Protein AF-A0A8T3RSI2-F1 (afdb_monomer_lite)

Radius of gyration: 17.88 Å; chains: 1; bounding box: 50×38×32 Å

Secondary structure (DSSP, 8-state):
-------PPPP---------SSPPP--TT--------SSSS-HHHHHHHS-HHHHHHHTT--SHHHHHHHHHHHHHHHHHHHTT--

Foldseek 3Di:
DDDDDDPDDDDDDPPPQDDDPAQDADDPPDDDDDDDDLPPDDLVVLCVQDDPVLVVVLVPDPDPSVSSSSSVVVSVVSVNVVRHPD

Structure (mmCIF, N/CA/C/O backbone):
data_AF-A0A8T3RSI2-F1
#
_entry.id   AF-A0A8T3RSI2-F1
#
loop_
_atom_site.group_PDB
_atom_site.id
_atom_site.type_symbol
_atom_site.label_atom_id
_atom_site.label_alt_id
_atom_site.label_comp_id
_atom_site.label_asym_id
_atom_site.label_entity_id
_atom_site.label_seq_id
_atom_site.pdbx_PDB_ins_code
_atom_site.Cartn_x
_atom_site.Cartn_y
_atom_site.Cartn_z
_atom_site.occupancy
_atom_site.B_iso_or_equiv
_atom_site.auth_seq_id
_atom_site.auth_comp_id
_atom_site.auth_asym_id
_atom_site.auth_atom_id
_atom_site.pdbx_PDB_model_num
ATOM 1 N N . MET A 1 1 ? -37.823 -24.355 15.398 1.00 41.16 1 MET A N 1
ATOM 2 C CA . MET A 1 1 ? -37.025 -24.336 14.154 1.00 41.16 1 MET A CA 1
ATOM 3 C C . MET A 1 1 ? -36.957 -22.888 13.690 1.00 41.16 1 MET A C 1
ATOM 5 O O . MET A 1 1 ? -37.993 -22.328 13.371 1.00 41.16 1 MET A O 1
ATOM 9 N N . MET A 1 2 ? -35.793 -22.245 13.824 1.00 42.00 2 MET A N 1
ATOM 10 C CA . MET A 1 2 ? -35.602 -20.808 13.579 1.00 42.00 2 MET A CA 1
ATOM 11 C C . MET A 1 2 ? -35.394 -20.540 12.086 1.00 42.00 2 MET A C 1
ATOM 13 O O . MET A 1 2 ? -34.394 -20.959 11.512 1.00 42.00 2 MET A O 1
ATOM 17 N N . THR A 1 3 ? -36.326 -19.821 11.471 1.00 54.69 3 THR A N 1
ATOM 18 C CA . THR A 1 3 ? -36.145 -19.155 10.178 1.00 54.69 3 THR A CA 1
ATOM 19 C C . THR A 1 3 ? -35.346 -17.871 10.405 1.00 54.69 3 THR A C 1
ATOM 21 O O . THR A 1 3 ? -35.890 -16.885 10.900 1.00 54.69 3 THR A O 1
ATOM 24 N N . GLY A 1 4 ? -34.048 -17.882 10.099 1.00 54.62 4 GLY A N 1
ATOM 25 C CA . GLY A 1 4 ? -33.257 -16.650 10.020 1.00 54.62 4 GLY A CA 1
ATOM 26 C C . GLY A 1 4 ? -33.633 -15.860 8.759 1.00 54.62 4 GLY A C 1
ATOM 27 O O . GLY A 1 4 ? -33.878 -16.486 7.723 1.00 54.62 4 GLY A O 1
ATOM 28 N N . PRO A 1 5 ? -33.713 -14.518 8.803 1.00 61.28 5 PRO A N 1
ATOM 29 C CA . PRO A 1 5 ? -34.038 -13.735 7.621 1.00 61.28 5 PRO A CA 1
ATOM 30 C C . PRO A 1 5 ? -32.880 -13.820 6.621 1.00 61.28 5 PRO A C 1
ATOM 32 O O . PRO A 1 5 ? -31.718 -13.601 6.960 1.00 61.28 5 PRO A O 1
ATOM 35 N N . CYS A 1 6 ? -33.207 -14.155 5.377 1.00 51.06 6 CYS A N 1
ATOM 36 C CA . CYS A 1 6 ? -32.289 -14.054 4.253 1.00 51.06 6 CYS A CA 1
ATOM 37 C C . CYS A 1 6 ? -32.003 -12.563 4.018 1.00 51.06 6 CYS A C 1
ATOM 39 O O . CYS A 1 6 ? -32.919 -11.809 3.691 1.00 51.06 6 CYS A O 1
ATOM 41 N N . VAL A 1 7 ? -30.756 -12.124 4.225 1.00 63.47 7 VAL A N 1
ATOM 42 C CA . VAL A 1 7 ? -30.310 -10.786 3.815 1.00 63.47 7 VAL A CA 1
ATOM 43 C C . VAL A 1 7 ? -30.429 -10.716 2.295 1.00 63.47 7 VAL A C 1
ATOM 45 O O . VAL A 1 7 ? -29.671 -11.350 1.564 1.00 63.47 7 VAL A O 1
ATOM 48 N N . GLN A 1 8 ? -31.429 -9.981 1.816 1.00 52.62 8 GLN A N 1
ATOM 49 C CA . GLN A 1 8 ? -31.530 -9.621 0.410 1.00 52.62 8 GLN A CA 1
ATOM 50 C C . GLN A 1 8 ? -30.539 -8.487 0.145 1.00 52.62 8 GLN A C 1
ATOM 52 O O . GLN A 1 8 ? -30.603 -7.434 0.779 1.00 52.62 8 GLN A O 1
ATOM 57 N N . ALA A 1 9 ? -29.604 -8.715 -0.778 1.00 49.31 9 ALA A N 1
ATOM 58 C CA . ALA A 1 9 ? -28.748 -7.657 -1.295 1.00 49.31 9 ALA A CA 1
ATOM 59 C C . ALA A 1 9 ? -29.617 -6.669 -2.097 1.00 49.31 9 ALA A C 1
ATOM 61 O O . ALA A 1 9 ? -30.399 -7.121 -2.941 1.00 49.31 9 ALA A O 1
ATOM 62 N N . PRO A 1 10 ? -29.525 -5.348 -1.852 1.00 52.22 10 PRO A N 1
ATOM 63 C CA . PRO A 1 10 ? -30.293 -4.382 -2.622 1.00 52.22 10 PRO A CA 1
ATOM 64 C C . PRO A 1 10 ? -29.873 -4.430 -4.096 1.00 52.22 10 PRO A C 1
ATOM 66 O O . PRO A 1 10 ? -28.707 -4.666 -4.424 1.00 52.22 10 PRO A O 1
ATOM 69 N N . ALA A 1 11 ? -30.858 -4.236 -4.976 1.00 48.25 11 ALA A N 1
ATOM 70 C CA . ALA A 1 11 ? -30.672 -4.146 -6.417 1.00 48.25 11 ALA A CA 1
ATOM 71 C C . ALA A 1 11 ? -29.591 -3.108 -6.748 1.00 48.25 11 ALA A C 1
ATOM 73 O O . ALA A 1 11 ? -29.486 -2.083 -6.081 1.00 48.25 11 ALA A O 1
ATOM 74 N N . ALA A 1 12 ? -28.780 -3.412 -7.761 1.00 52.41 12 ALA A N 1
ATOM 75 C CA . ALA A 1 12 ? -27.597 -2.657 -8.148 1.00 52.41 12 ALA A CA 1
ATOM 76 C C . ALA A 1 12 ? -27.920 -1.194 -8.505 1.00 52.41 12 ALA A C 1
ATOM 78 O O . ALA A 1 12 ? -28.122 -0.850 -9.667 1.00 52.41 12 ALA A O 1
ATOM 79 N N . GLU A 1 13 ? -27.925 -0.320 -7.501 1.00 55.78 13 GLU A N 1
ATOM 80 C CA . GLU A 1 13 ? -27.687 1.103 -7.689 1.00 55.78 13 GLU A CA 1
ATOM 81 C C . GLU A 1 13 ? -26.256 1.257 -8.196 1.00 55.78 13 GLU A C 1
ATOM 83 O O . GLU A 1 13 ? -25.323 0.654 -7.659 1.00 55.78 13 GLU A O 1
ATOM 88 N N . THR A 1 14 ? -26.081 2.025 -9.267 1.00 58.56 14 THR A N 1
ATOM 89 C CA . THR A 1 14 ? -24.787 2.362 -9.858 1.00 58.56 14 THR A CA 1
ATOM 90 C C . THR A 1 14 ? -23.844 2.851 -8.760 1.00 58.56 14 THR A C 1
ATOM 92 O O . THR A 1 14 ? -23.919 4.000 -8.331 1.00 58.56 14 THR A O 1
ATOM 95 N N . ASN A 1 15 ? -22.997 1.948 -8.259 1.00 60.97 15 ASN A N 1
ATOM 96 C CA . ASN A 1 15 ? -22.206 2.155 -7.053 1.00 60.97 15 ASN A CA 1
ATOM 97 C C . ASN A 1 15 ? -21.148 3.232 -7.318 1.00 60.97 15 ASN A C 1
ATOM 99 O O . ASN A 1 15 ? -20.058 2.957 -7.834 1.00 60.97 15 ASN A O 1
ATOM 103 N N . ALA A 1 16 ? -21.503 4.479 -7.020 1.00 79.44 16 ALA A N 1
ATOM 104 C CA . ALA A 1 16 ? -20.623 5.621 -7.134 1.00 79.44 16 ALA A CA 1
ATOM 105 C C . ALA A 1 16 ? -19.578 5.534 -6.017 1.00 79.44 16 ALA A C 1
ATOM 107 O O . ALA A 1 16 ? -19.768 6.056 -4.918 1.00 79.44 16 ALA A O 1
ATOM 108 N N . TRP A 1 17 ? -18.473 4.841 -6.306 1.00 83.56 17 TRP A N 1
ATOM 109 C CA . TRP A 1 17 ? -17.268 4.847 -5.483 1.00 83.56 17 TRP A CA 1
ATOM 110 C C . TRP A 1 17 ? -16.903 6.288 -5.142 1.00 83.56 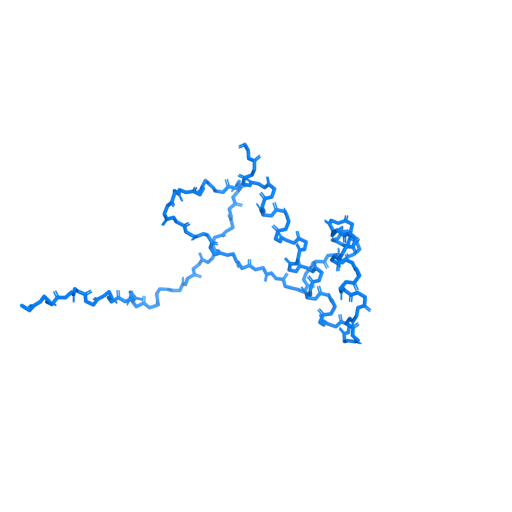17 TRP A C 1
ATOM 112 O O . TRP A 1 17 ? -16.582 7.081 -6.029 1.00 83.56 17 TRP A O 1
ATOM 122 N N . ARG A 1 18 ? -16.983 6.630 -3.858 1.00 84.25 18 ARG A N 1
ATOM 123 C CA . ARG A 1 18 ? -16.686 7.981 -3.388 1.00 84.25 18 ARG A CA 1
ATOM 124 C C . ARG A 1 18 ? -15.181 8.174 -3.275 1.00 84.25 18 ARG A C 1
ATOM 126 O O . ARG A 1 18 ? -14.460 7.251 -2.905 1.00 84.25 18 ARG A O 1
ATOM 133 N N . ILE A 1 19 ? -14.731 9.389 -3.571 1.00 84.69 19 ILE A N 1
ATOM 134 C CA . ILE A 1 19 ? -13.371 9.843 -3.282 1.00 84.69 19 ILE A CA 1
ATOM 135 C C . ILE A 1 19 ? -13.441 10.544 -1.919 1.00 84.69 19 ILE A C 1
ATOM 137 O O . ILE A 1 19 ? -14.066 11.602 -1.829 1.00 84.69 19 ILE A O 1
ATOM 141 N N . PRO A 1 20 ? -12.900 9.952 -0.845 1.00 83.31 20 PRO A N 1
ATOM 142 C CA . PRO A 1 20 ? -12.930 10.578 0.470 1.00 83.31 20 PRO A CA 1
ATOM 143 C C . PRO A 1 20 ? -11.926 11.736 0.543 1.00 83.31 20 PRO A C 1
ATOM 145 O O . PRO A 1 20 ? -10.842 11.650 -0.030 1.00 83.31 20 PRO A O 1
ATOM 148 N N . GLY A 1 21 ? -12.303 12.817 1.236 1.00 85.06 21 GLY A N 1
ATOM 149 C CA . GLY A 1 21 ? -11.422 13.970 1.474 1.00 85.06 21 GLY A CA 1
ATOM 150 C C . GLY A 1 21 ? -10.368 13.707 2.553 1.00 85.06 21 GLY A C 1
ATOM 151 O O . GLY A 1 21 ? -9.211 14.062 2.367 1.00 85.06 21 GLY A O 1
ATOM 152 N N . ASP A 1 22 ? -10.765 13.011 3.622 1.00 86.19 22 ASP A N 1
ATOM 153 C CA . ASP A 1 22 ? -9.908 12.554 4.722 1.00 86.19 22 ASP A CA 1
ATOM 154 C C . ASP A 1 22 ? -10.074 11.044 4.928 1.00 86.19 22 ASP A C 1
ATOM 156 O O . ASP A 1 22 ? -11.041 10.446 4.443 1.00 86.19 22 ASP A O 1
ATOM 160 N N . THR A 1 23 ? -9.172 10.409 5.685 1.00 88.12 23 THR A N 1
ATOM 161 C CA . THR A 1 23 ? -9.334 8.992 6.032 1.00 88.12 23 THR A CA 1
ATOM 162 C C . THR A 1 23 ? -10.604 8.801 6.873 1.00 88.12 23 THR A C 1
ATOM 164 O O . THR A 1 23 ? -10.698 9.361 7.970 1.00 88.12 23 THR A O 1
ATOM 167 N N . PRO A 1 24 ? -11.598 8.020 6.4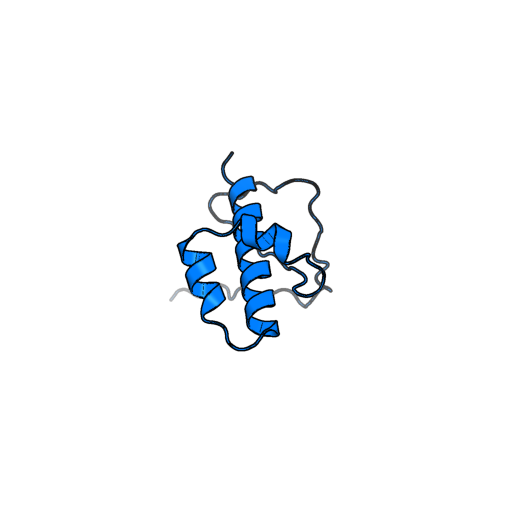04 1.00 88.50 24 PRO A N 1
ATOM 168 C CA . PRO A 1 24 ? -12.826 7.803 7.160 1.00 88.50 24 PRO A CA 1
ATOM 169 C C . PRO A 1 24 ? -12.525 7.007 8.432 1.00 88.50 24 PRO A C 1
ATOM 171 O O . PRO A 1 24 ? -11.697 6.099 8.409 1.00 88.50 24 PRO A O 1
ATOM 174 N N . ARG A 1 25 ? -13.221 7.295 9.538 1.00 90.19 25 ARG A N 1
ATOM 175 C CA . ARG A 1 25 ? -13.141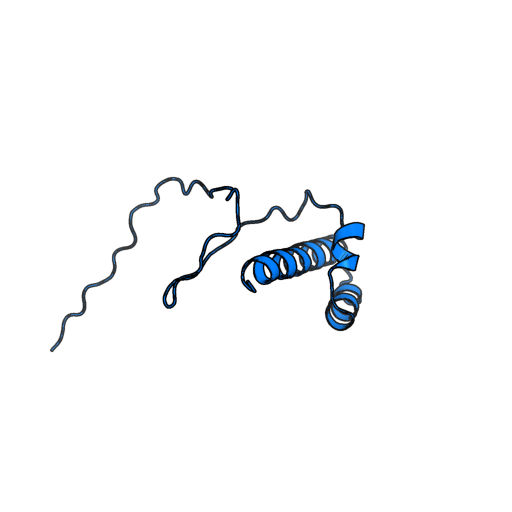 6.459 10.750 1.00 90.19 25 ARG A CA 1
ATOM 176 C C . ARG A 1 25 ? -13.661 5.056 10.453 1.00 90.19 25 ARG A C 1
ATOM 178 O O . ARG A 1 25 ? -14.650 4.940 9.744 1.00 90.19 25 ARG A O 1
ATOM 185 N N . LEU A 1 26 ? -13.020 4.027 11.013 1.00 90.50 26 LEU A N 1
ATOM 186 C CA . LEU A 1 26 ? -13.418 2.619 10.881 1.00 90.50 26 LEU A CA 1
ATOM 187 C C . LEU A 1 26 ? -14.033 2.111 12.202 1.00 90.50 26 LEU A C 1
ATOM 189 O O . LEU A 1 26 ? -13.284 1.827 13.139 1.00 90.50 26 LEU A O 1
ATOM 193 N N . PRO A 1 27 ? -15.371 2.027 12.320 1.00 91.94 27 PRO A N 1
ATOM 194 C CA . PRO A 1 27 ? -16.044 1.483 13.502 1.00 91.94 27 PRO A CA 1
ATOM 195 C C . PRO A 1 27 ? -15.762 -0.010 13.732 1.00 91.94 27 PRO A C 1
ATOM 197 O O . PRO A 1 27 ? -15.395 -0.736 12.811 1.00 91.94 27 PRO A O 1
ATOM 200 N N . GLN A 1 28 ? -15.991 -0.487 14.964 1.00 87.69 28 GLN A N 1
ATOM 201 C CA . GLN A 1 28 ? -15.581 -1.826 15.429 1.00 87.69 28 GLN A CA 1
ATOM 202 C C . GLN A 1 28 ? -16.162 -3.009 14.622 1.00 87.69 28 GLN A C 1
ATOM 204 O O . GLN A 1 28 ? -15.579 -4.088 14.645 1.00 87.69 28 GLN A O 1
ATOM 209 N N . ASN A 1 29 ? -17.245 -2.817 13.865 1.00 93.06 29 ASN A N 1
ATOM 210 C CA . ASN A 1 29 ? -17.913 -3.877 13.098 1.00 93.06 29 ASN A CA 1
ATOM 211 C C . ASN A 1 29 ? -18.084 -3.522 11.610 1.00 93.06 29 ASN A C 1
ATOM 213 O O . ASN A 1 29 ? -18.993 -4.025 10.951 1.00 93.06 29 ASN A O 1
ATOM 217 N N . GLU A 1 30 ? -17.235 -2.643 11.080 1.00 93.19 30 GLU A N 1
ATOM 218 C CA . GLU A 1 30 ? -17.311 -2.204 9.688 1.00 93.19 30 GLU A CA 1
ATOM 219 C C . GLU A 1 30 ? -16.077 -2.613 8.885 1.00 93.19 30 GLU A C 1
ATOM 221 O O . GLU A 1 30 ? -14.998 -2.870 9.420 1.00 93.19 30 GLU A O 1
ATOM 226 N N . VAL A 1 31 ? -16.251 -2.681 7.565 1.00 91.75 31 VAL A N 1
ATOM 227 C CA . VAL A 1 31 ? -15.173 -2.945 6.614 1.00 91.75 31 VAL A CA 1
ATOM 228 C C . VAL A 1 31 ? -15.215 -1.873 5.541 1.00 91.75 31 VAL A C 1
ATOM 230 O O . VAL A 1 31 ? -16.221 -1.702 4.855 1.00 91.75 31 VAL A O 1
ATOM 233 N N . HIS A 1 32 ? -14.092 -1.189 5.349 1.00 91.44 32 HIS A N 1
ATOM 234 C CA . HIS A 1 32 ? -13.922 -0.299 4.212 1.00 91.44 32 HIS A CA 1
ATOM 235 C C . HIS A 1 32 ? -13.368 -1.061 3.015 1.00 91.44 32 HIS A C 1
ATOM 237 O O . HIS A 1 32 ? -12.282 -1.641 3.072 1.00 91.44 32 HIS A O 1
ATOM 243 N N . VAL A 1 33 ? -14.103 -1.015 1.907 1.00 92.06 33 VAL A N 1
ATOM 244 C CA . VAL A 1 33 ? -13.632 -1.507 0.613 1.00 92.06 33 VAL A CA 1
ATOM 245 C C . VAL A 1 33 ? -13.126 -0.316 -0.189 1.00 92.06 33 VAL A C 1
ATOM 247 O O . VAL A 1 33 ? -13.790 0.716 -0.254 1.00 92.06 33 VAL A O 1
ATOM 250 N N . TRP A 1 34 ? -11.956 -0.465 -0.808 1.00 91.75 34 TRP A N 1
ATOM 251 C CA . TRP A 1 34 ? -11.310 0.571 -1.613 1.00 91.75 34 TRP A CA 1
ATOM 252 C C . TRP A 1 34 ? -11.119 0.103 -3.056 1.00 91.75 34 TRP A C 1
ATOM 254 O O . TRP A 1 34 ? -10.758 -1.049 -3.300 1.00 91.75 34 TRP A O 1
ATOM 264 N N . ARG A 1 35 ? -11.315 1.020 -4.009 1.00 91.69 35 ARG A N 1
ATOM 265 C CA . ARG A 1 35 ? -11.005 0.826 -5.430 1.00 91.69 35 ARG A CA 1
ATOM 266 C C . ARG A 1 35 ? -9.881 1.766 -5.823 1.00 91.69 35 ARG A C 1
ATOM 268 O O . ARG A 1 35 ? -9.941 2.956 -5.528 1.00 91.69 35 ARG A O 1
ATOM 275 N N . ILE A 1 36 ? -8.891 1.232 -6.525 1.00 89.81 36 ILE A N 1
ATOM 276 C CA . ILE A 1 36 ? -7.739 1.990 -7.006 1.00 89.81 36 ILE A CA 1
ATOM 277 C C . ILE A 1 36 ? -7.516 1.737 -8.490 1.00 89.81 36 ILE A C 1
ATOM 279 O O . ILE A 1 36 ? -7.787 0.643 -8.987 1.00 89.81 36 ILE A O 1
ATOM 283 N N . ASP A 1 37 ? -7.008 2.751 -9.180 1.00 88.62 37 ASP A N 1
ATOM 284 C CA . ASP A 1 37 ? -6.489 2.602 -10.533 1.00 88.62 37 ASP A CA 1
ATOM 285 C C . ASP A 1 37 ? -5.058 2.051 -10.464 1.00 88.62 37 ASP A C 1
ATOM 287 O O . ASP A 1 37 ? -4.201 2.588 -9.760 1.00 88.62 37 ASP A O 1
ATOM 291 N N . LEU A 1 38 ? -4.802 0.963 -11.191 1.00 89.75 38 LEU A N 1
ATOM 292 C CA . LEU A 1 38 ? -3.496 0.305 -11.240 1.00 89.75 38 LEU A CA 1
ATOM 293 C C . LEU A 1 38 ? -2.583 0.849 -12.350 1.00 89.75 38 LEU A C 1
ATOM 295 O O . LEU A 1 38 ? -1.443 0.403 -12.468 1.00 89.75 38 LEU A O 1
ATOM 299 N N 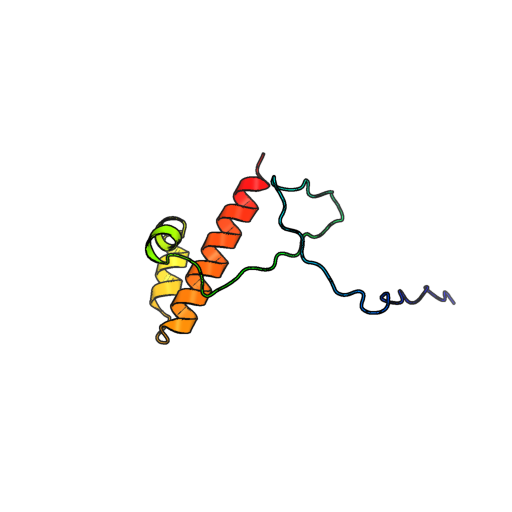. THR A 1 39 ? -3.077 1.769 -13.178 1.00 83.06 39 THR A N 1
ATOM 300 C CA . THR A 1 39 ? -2.397 2.260 -14.385 1.00 83.06 39 THR A CA 1
ATOM 301 C C . THR A 1 39 ? -1.839 3.676 -14.243 1.00 83.06 39 THR A C 1
ATOM 303 O O . THR A 1 39 ? -0.828 3.987 -14.864 1.00 83.06 39 THR A O 1
ATOM 306 N N . ALA A 1 40 ? -2.445 4.517 -13.401 1.00 69.06 40 ALA A N 1
ATOM 307 C CA . ALA A 1 40 ? -2.176 5.958 -13.353 1.00 69.06 40 ALA A CA 1
ATOM 308 C C . ALA A 1 40 ? -1.019 6.391 -12.426 1.00 69.06 40 ALA A C 1
ATOM 310 O O . ALA A 1 40 ? -0.770 7.583 -12.265 1.00 69.06 40 ALA A O 1
ATOM 311 N N . GLN A 1 41 ? -0.346 5.456 -11.752 1.00 71.88 41 GLN A N 1
ATOM 312 C CA . GLN A 1 41 ? 0.527 5.773 -10.620 1.00 71.88 41 GLN A CA 1
ATOM 313 C C . GLN A 1 41 ? 2.022 5.694 -10.957 1.00 71.88 41 GLN A C 1
ATOM 315 O O . GLN A 1 41 ? 2.497 4.780 -11.631 1.00 71.88 41 GLN A O 1
ATOM 320 N N . GLU A 1 42 ? 2.786 6.636 -10.407 1.00 78.06 42 GLU A N 1
ATOM 321 C CA . GLU A 1 42 ? 4.217 6.787 -10.658 1.00 78.06 42 GLU A CA 1
ATOM 322 C C . GLU A 1 42 ? 5.039 5.775 -9.840 1.00 78.06 42 GLU A C 1
ATOM 324 O O . GLU A 1 42 ? 5.349 5.977 -8.661 1.00 78.06 42 GLU A O 1
ATOM 329 N N . GLU A 1 43 ? 5.393 4.657 -10.479 1.00 78.50 43 GLU A N 1
ATOM 330 C CA . GLU A 1 43 ? 5.959 3.458 -9.842 1.00 78.50 43 GLU A CA 1
ATOM 331 C C . GLU A 1 43 ? 7.146 3.752 -8.911 1.00 78.50 43 GLU A C 1
ATOM 333 O O . GLU A 1 43 ? 7.238 3.209 -7.809 1.00 78.50 43 GLU A O 1
ATOM 338 N N . ARG A 1 44 ? 8.049 4.650 -9.321 1.00 82.94 44 ARG A N 1
ATOM 339 C CA . ARG A 1 44 ? 9.298 4.920 -8.596 1.00 82.94 44 ARG A CA 1
ATOM 340 C C . ARG A 1 44 ? 9.061 5.481 -7.193 1.00 82.94 44 ARG A C 1
ATOM 342 O O . ARG A 1 44 ? 9.765 5.101 -6.262 1.00 82.94 44 ARG A O 1
ATOM 349 N N . ARG A 1 45 ? 8.062 6.357 -7.032 1.00 87.88 45 ARG A N 1
ATOM 350 C CA . ARG A 1 45 ? 7.688 6.917 -5.722 1.00 87.88 45 ARG A CA 1
ATOM 351 C C . ARG A 1 45 ? 7.058 5.846 -4.837 1.00 87.88 45 ARG A C 1
ATOM 353 O O . ARG A 1 45 ? 7.365 5.762 -3.653 1.00 87.88 45 ARG A O 1
ATOM 360 N N . LEU A 1 46 ? 6.233 4.985 -5.424 1.00 92.06 46 LEU A N 1
ATOM 361 C CA . LEU A 1 46 ? 5.550 3.918 -4.700 1.00 92.06 46 LEU A CA 1
ATOM 362 C C . LEU A 1 46 ? 6.511 2.842 -4.191 1.00 92.06 46 LEU A C 1
ATOM 364 O O . LEU A 1 46 ? 6.355 2.377 -3.065 1.00 92.06 46 LEU A O 1
ATOM 368 N N . GLN A 1 47 ? 7.549 2.493 -4.956 1.00 91.50 47 GLN A N 1
ATOM 369 C CA . GLN A 1 47 ? 8.569 1.537 -4.508 1.00 91.50 47 GLN A CA 1
ATOM 370 C C . GLN A 1 47 ? 9.289 1.972 -3.215 1.00 91.50 47 GLN A C 1
ATOM 372 O O . GLN A 1 47 ? 9.721 1.114 -2.436 1.00 91.50 47 GLN A O 1
ATOM 377 N N . ALA A 1 48 ? 9.395 3.280 -2.955 1.00 93.88 48 ALA A N 1
ATOM 378 C CA . ALA A 1 48 ? 9.990 3.805 -1.727 1.00 93.88 48 ALA A CA 1
ATOM 379 C C . ALA A 1 48 ? 9.133 3.515 -0.480 1.00 93.88 48 ALA A C 1
ATOM 381 O O . ALA A 1 48 ? 9.673 3.398 0.617 1.00 93.88 48 ALA A O 1
ATOM 382 N N . LEU A 1 49 ? 7.817 3.340 -0.648 1.00 95.50 49 LEU A N 1
ATOM 383 C CA . LEU A 1 49 ? 6.886 3.051 0.447 1.00 95.50 49 LEU A CA 1
ATOM 384 C C . LEU A 1 49 ? 6.909 1.581 0.881 1.00 95.50 49 LEU A C 1
ATOM 386 O O . LEU A 1 49 ? 6.471 1.264 1.987 1.00 95.50 49 LEU A O 1
ATOM 390 N N . LEU A 1 50 ? 7.396 0.682 0.021 1.00 96.50 50 LEU A N 1
ATOM 391 C CA . LEU A 1 50 ? 7.444 -0.752 0.298 1.00 96.50 50 LEU A CA 1
ATOM 392 C C . LEU A 1 50 ? 8.480 -1.080 1.385 1.00 96.50 50 LEU A C 1
ATOM 394 O O . LEU A 1 50 ? 9.500 -0.410 1.547 1.00 96.50 50 LEU A O 1
ATOM 398 N N . THR A 1 51 ? 8.261 -2.170 2.110 1.00 97.38 51 THR A N 1
ATOM 399 C CA . THR A 1 51 ? 9.280 -2.754 2.994 1.00 97.38 51 THR A CA 1
ATOM 400 C C . THR A 1 51 ? 10.353 -3.490 2.184 1.00 97.38 51 THR A C 1
ATOM 402 O O . THR A 1 51 ? 10.139 -3.816 1.010 1.00 97.38 51 THR A O 1
ATOM 405 N N . PRO A 1 52 ? 11.506 -3.837 2.790 1.00 97.62 52 PRO A N 1
ATOM 406 C CA . PRO A 1 52 ? 12.494 -4.690 2.130 1.00 97.62 52 PRO A CA 1
ATOM 407 C C . PRO A 1 52 ? 11.912 -6.026 1.644 1.00 97.62 52 PRO A C 1
ATOM 409 O O . PRO A 1 52 ? 12.200 -6.452 0.529 1.00 97.62 52 PRO A O 1
ATOM 412 N N . GLN A 1 53 ? 11.041 -6.659 2.437 1.00 98.12 53 GLN A N 1
ATOM 413 C CA . GLN A 1 53 ? 10.399 -7.925 2.071 1.00 98.12 53 GLN A CA 1
ATOM 414 C C . GLN A 1 53 ? 9.441 -7.763 0.884 1.00 98.12 53 GLN A C 1
ATOM 416 O O . GLN A 1 53 ? 9.401 -8.608 -0.011 1.00 98.12 53 GLN A O 1
ATOM 421 N N . GLU A 1 54 ? 8.677 -6.673 0.851 1.00 97.69 54 GLU A N 1
ATOM 422 C CA . GLU A 1 54 ? 7.761 -6.376 -0.251 1.00 97.69 54 GLU A CA 1
ATOM 423 C C . GLU A 1 54 ? 8.530 -6.074 -1.539 1.00 97.69 54 GLU A C 1
ATOM 425 O O . GLU A 1 54 ? 8.171 -6.607 -2.587 1.00 97.69 54 GLU A O 1
ATOM 430 N N . ARG A 1 55 ? 9.632 -5.314 -1.464 1.00 96.44 55 ARG A N 1
ATOM 431 C CA . ARG A 1 55 ? 10.544 -5.107 -2.602 1.00 96.44 55 ARG A CA 1
ATOM 432 C C . ARG A 1 55 ? 11.147 -6.419 -3.098 1.00 96.44 55 ARG A C 1
ATOM 434 O O . ARG A 1 55 ? 11.162 -6.668 -4.300 1.00 96.44 55 ARG A O 1
ATOM 441 N N . ALA A 1 56 ? 11.582 -7.290 -2.188 1.00 97.25 56 ALA A N 1
ATOM 442 C CA . ALA A 1 56 ? 12.120 -8.599 -2.551 1.00 97.25 56 ALA A CA 1
ATOM 443 C C . ALA A 1 56 ? 11.067 -9.483 -3.240 1.00 97.25 56 ALA A C 1
ATOM 445 O O . ALA A 1 56 ? 11.392 -10.237 -4.155 1.00 97.25 56 ALA A O 1
ATOM 446 N N . ARG A 1 57 ? 9.793 -9.382 -2.836 1.00 97.19 57 ARG A N 1
ATOM 447 C CA . ARG A 1 57 ? 8.679 -10.055 -3.517 1.00 97.19 57 ARG A CA 1
ATOM 448 C C . ARG A 1 57 ? 8.390 -9.438 -4.884 1.00 97.19 57 ARG A C 1
ATOM 450 O O . ARG A 1 57 ? 8.192 -10.191 -5.832 1.00 97.19 57 ARG A O 1
ATOM 457 N N . ALA A 1 58 ? 8.401 -8.110 -4.992 1.00 95.44 58 ALA A N 1
ATOM 458 C CA . ALA A 1 58 ? 8.221 -7.397 -6.254 1.00 95.44 58 ALA A CA 1
ATOM 459 C C . ALA A 1 58 ? 9.268 -7.846 -7.289 1.00 95.44 58 ALA A C 1
ATOM 461 O O . ALA A 1 58 ? 8.913 -8.248 -8.391 1.00 95.44 58 ALA A O 1
ATOM 462 N N . ALA A 1 59 ? 10.541 -7.933 -6.896 1.00 95.62 59 ALA A N 1
ATOM 463 C CA . ALA A 1 59 ? 11.637 -8.360 -7.769 1.00 95.62 59 ALA A CA 1
ATOM 464 C C . ALA A 1 59 ? 11.486 -9.782 -8.360 1.00 95.62 59 ALA A C 1
ATOM 466 O O . ALA A 1 59 ? 12.196 -10.135 -9.298 1.00 95.62 59 ALA A O 1
ATOM 467 N N . ARG A 1 60 ? 10.571 -10.614 -7.840 1.00 97.00 60 ARG A N 1
ATOM 468 C CA . ARG A 1 60 ? 10.299 -11.965 -8.367 1.00 97.00 60 ARG A CA 1
ATOM 469 C C . ARG A 1 60 ? 9.321 -11.972 -9.546 1.00 97.00 60 ARG A C 1
ATOM 471 O O . ARG A 1 60 ? 9.193 -12.999 -10.213 1.00 97.00 60 ARG A O 1
ATOM 478 N N . PHE A 1 61 ? 8.617 -10.871 -9.810 1.00 95.9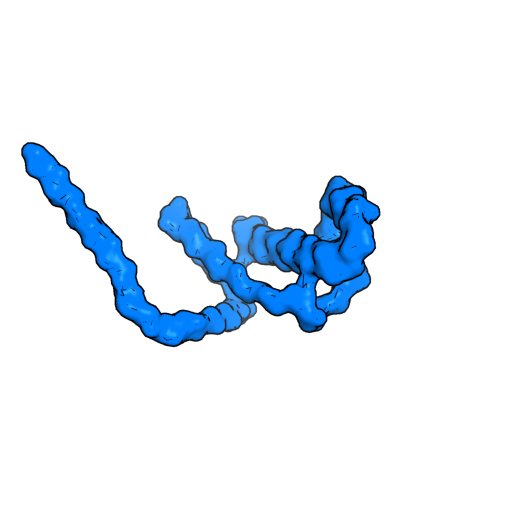4 61 PHE A N 1
ATOM 479 C CA . PHE A 1 61 ? 7.697 -10.780 -10.941 1.00 95.94 61 PHE A CA 1
ATOM 480 C C . PHE A 1 61 ? 8.466 -10.638 -12.258 1.00 95.94 61 PHE A C 1
ATOM 482 O O . PHE A 1 61 ? 9.236 -9.703 -12.444 1.00 95.94 61 PHE A O 1
ATOM 489 N N . ARG A 1 62 ? 8.213 -11.553 -13.201 1.00 96.44 62 ARG A N 1
ATOM 490 C CA . ARG A 1 62 ? 8.810 -11.523 -14.552 1.00 96.44 62 ARG A CA 1
ATOM 491 C C . ARG A 1 62 ? 7.993 -10.708 -15.555 1.00 96.44 62 ARG A C 1
ATOM 493 O O . ARG A 1 62 ? 8.516 -10.266 -16.569 1.00 96.44 62 ARG A O 1
ATOM 500 N N . VAL A 1 63 ? 6.703 -10.521 -15.278 1.00 95.56 63 VAL A N 1
ATOM 501 C CA . VAL A 1 63 ? 5.786 -9.755 -16.127 1.00 95.56 63 VAL A CA 1
ATOM 502 C C . VAL A 1 63 ? 5.733 -8.322 -15.612 1.00 95.56 63 VAL A C 1
ATOM 504 O O . VAL A 1 63 ? 5.241 -8.085 -14.509 1.00 95.56 63 VAL A O 1
ATOM 507 N N . ALA A 1 64 ? 6.191 -7.364 -16.422 1.00 91.56 64 ALA A N 1
ATOM 508 C CA . ALA A 1 64 ? 6.284 -5.955 -16.030 1.00 91.56 64 ALA A CA 1
ATOM 509 C C . ALA A 1 64 ? 4.940 -5.370 -15.561 1.00 91.56 64 ALA A C 1
ATOM 511 O O . ALA A 1 64 ? 4.894 -4.599 -14.608 1.00 91.56 64 ALA A O 1
ATOM 512 N N . ASN A 1 65 ? 3.828 -5.770 -16.186 1.00 92.38 65 ASN A N 1
ATOM 513 C CA . ASN A 1 65 ? 2.510 -5.294 -15.769 1.00 92.38 65 ASN A CA 1
ATOM 514 C C . ASN A 1 65 ? 2.102 -5.828 -14.388 1.00 92.38 65 ASN A C 1
ATOM 516 O O . ASN A 1 65 ? 1.592 -5.075 -13.567 1.00 92.38 65 ASN A O 1
ATOM 520 N N . ALA A 1 66 ? 2.382 -7.102 -14.108 1.00 93.81 66 ALA A N 1
ATOM 521 C CA . ALA A 1 66 ? 2.095 -7.702 -12.809 1.00 93.81 66 ALA A CA 1
ATOM 522 C C . ALA A 1 66 ? 2.981 -7.105 -11.703 1.00 93.81 66 ALA A C 1
ATOM 524 O O . ALA A 1 66 ? 2.496 -6.858 -10.601 1.00 93.81 66 ALA A O 1
ATOM 525 N N . LEU A 1 67 ? 4.253 -6.814 -12.013 1.00 93.69 67 LEU A N 1
ATOM 526 C CA . LEU A 1 67 ? 5.151 -6.072 -11.124 1.00 93.69 67 LEU A CA 1
ATOM 527 C C . LEU A 1 67 ? 4.548 -4.713 -10.747 1.00 93.69 67 LEU A C 1
ATOM 529 O O . LEU A 1 67 ? 4.402 -4.420 -9.560 1.00 93.69 67 LEU A O 1
ATOM 533 N N . ARG A 1 68 ? 4.156 -3.911 -11.747 1.00 92.62 68 ARG A N 1
ATOM 534 C CA . ARG A 1 68 ? 3.546 -2.591 -11.525 1.00 92.62 68 ARG A CA 1
ATOM 535 C C . ARG A 1 68 ? 2.288 -2.682 -10.675 1.00 92.62 68 ARG A C 1
ATOM 537 O O . ARG A 1 68 ? 2.191 -1.988 -9.669 1.00 92.62 68 ARG A O 1
ATOM 544 N N . GLN A 1 69 ? 1.366 -3.575 -11.031 1.00 93.94 69 GLN A N 1
ATOM 545 C CA . GLN A 1 69 ? 0.129 -3.787 -10.277 1.00 93.94 69 GLN A CA 1
ATOM 546 C C . GLN A 1 69 ? 0.419 -4.154 -8.817 1.00 93.94 69 GLN A C 1
ATOM 548 O O . GLN A 1 69 ? -0.171 -3.570 -7.913 1.00 93.94 69 GLN A O 1
ATOM 553 N N . PHE A 1 70 ? 1.378 -5.053 -8.572 1.00 95.00 70 PHE A N 1
ATOM 554 C CA . PHE A 1 70 ? 1.781 -5.427 -7.218 1.00 95.00 70 PHE A CA 1
ATOM 555 C C . PHE A 1 70 ? 2.323 -4.233 -6.422 1.00 95.00 70 PHE A C 1
ATOM 557 O O . PHE A 1 70 ? 1.909 -4.026 -5.278 1.00 95.00 70 PHE A O 1
ATOM 564 N N . VAL A 1 71 ? 3.227 -3.441 -7.013 1.00 95.38 71 VAL A N 1
ATOM 565 C CA . VAL A 1 71 ? 3.795 -2.253 -6.357 1.00 95.38 71 VAL A CA 1
ATOM 566 C C . VAL A 1 71 ? 2.697 -1.243 -6.032 1.00 95.38 71 VAL A C 1
ATOM 568 O O . VAL A 1 71 ? 2.627 -0.798 -4.887 1.00 95.38 71 VAL A O 1
ATOM 571 N N . VAL A 1 72 ? 1.816 -0.933 -6.990 1.00 95.56 72 VAL A N 1
ATOM 572 C CA . VAL A 1 72 ? 0.706 0.012 -6.795 1.00 95.56 72 VAL A CA 1
ATOM 573 C C . VAL A 1 72 ? -0.212 -0.455 -5.677 1.00 95.56 72 VAL A C 1
ATOM 575 O O . VAL A 1 72 ? -0.371 0.255 -4.688 1.00 95.56 72 VAL A O 1
ATOM 578 N N . THR A 1 73 ? -0.738 -1.679 -5.758 1.00 95.06 73 THR A N 1
ATOM 579 C CA . THR A 1 73 ? -1.641 -2.207 -4.730 1.00 95.06 73 THR A CA 1
ATOM 580 C C . THR A 1 73 ? -0.999 -2.198 -3.347 1.00 95.06 73 THR A C 1
ATOM 582 O O . THR A 1 73 ? -1.637 -1.802 -2.369 1.00 95.06 73 THR A O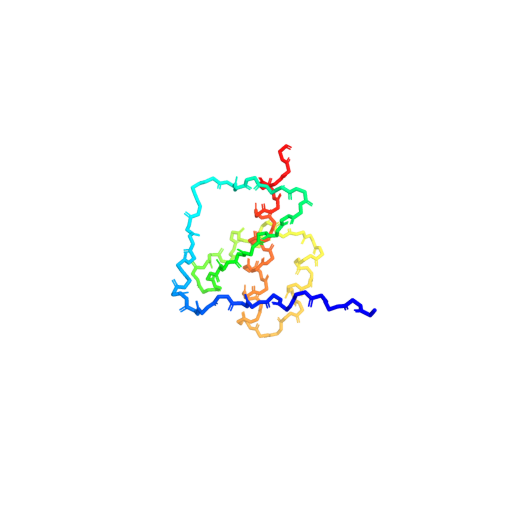 1
ATOM 585 N N . ARG A 1 74 ? 0.268 -2.615 -3.235 1.00 96.62 74 ARG A N 1
ATOM 586 C CA . ARG A 1 74 ? 0.913 -2.725 -1.926 1.00 96.62 74 ARG A CA 1
ATOM 587 C C . ARG A 1 74 ? 1.256 -1.368 -1.325 1.00 96.62 74 ARG A C 1
ATOM 589 O O . ARG A 1 74 ? 1.044 -1.179 -0.129 1.00 96.62 74 ARG A O 1
ATOM 596 N N . ALA A 1 75 ? 1.741 -0.435 -2.137 1.00 96.12 75 ALA A N 1
ATOM 597 C CA . ALA A 1 75 ? 2.007 0.925 -1.695 1.00 96.12 75 ALA A CA 1
ATOM 598 C C . ALA A 1 75 ? 0.715 1.630 -1.254 1.00 96.12 75 ALA A C 1
ATOM 600 O O . ALA A 1 75 ? 0.689 2.208 -0.168 1.00 96.12 75 ALA A O 1
ATOM 601 N N . THR A 1 76 ? -0.376 1.509 -2.022 1.00 94.50 76 THR A N 1
ATOM 602 C CA . THR A 1 76 ? -1.673 2.079 -1.629 1.00 94.50 76 THR A CA 1
ATOM 603 C C . THR A 1 76 ? -2.171 1.495 -0.314 1.00 94.50 76 THR A C 1
ATOM 605 O O . THR A 1 76 ? -2.586 2.249 0.558 1.00 94.50 76 THR A O 1
ATOM 608 N N . LEU A 1 77 ? -2.075 0.178 -0.113 1.00 95.00 77 LEU A N 1
ATOM 609 C CA . LEU A 1 77 ? -2.478 -0.428 1.156 1.00 95.00 77 LEU A CA 1
ATOM 610 C C . LEU A 1 77 ? -1.715 0.167 2.349 1.00 95.00 77 LEU A C 1
ATOM 612 O O . LEU A 1 77 ? -2.315 0.419 3.388 1.00 95.00 77 LEU A O 1
ATOM 616 N N . ARG A 1 78 ? -0.407 0.419 2.213 1.00 95.56 78 ARG A N 1
ATOM 617 C CA . ARG A 1 78 ? 0.386 1.038 3.288 1.00 95.56 78 ARG A CA 1
ATOM 618 C C . ARG A 1 78 ? -0.066 2.463 3.588 1.00 95.56 78 ARG A C 1
ATOM 620 O O . ARG A 1 78 ? -0.157 2.814 4.758 1.00 95.56 78 ARG A O 1
ATOM 627 N N . LEU A 1 79 ? -0.372 3.250 2.556 1.00 92.94 79 LEU A N 1
ATOM 628 C CA . LEU A 1 79 ? -0.904 4.606 2.718 1.00 92.94 79 LEU A CA 1
ATOM 629 C C . LEU A 1 79 ? -2.273 4.593 3.403 1.00 92.94 79 LEU A C 1
ATOM 631 O O . LEU A 1 79 ? -2.483 5.346 4.347 1.00 92.94 79 LEU A O 1
ATOM 635 N N . LEU A 1 80 ? -3.171 3.701 2.974 1.00 93.12 80 LEU A N 1
ATOM 636 C CA . LEU A 1 80 ? -4.489 3.548 3.585 1.00 93.12 80 LEU A CA 1
ATOM 637 C C . LEU A 1 80 ? -4.363 3.187 5.064 1.00 93.12 80 LEU A C 1
ATOM 639 O O . LEU A 1 80 ? -4.928 3.873 5.904 1.00 93.12 80 LEU A O 1
ATOM 643 N N . LEU A 1 81 ? -3.578 2.155 5.390 1.00 93.88 81 LEU A N 1
ATOM 644 C CA . LEU A 1 81 ? -3.383 1.723 6.774 1.00 93.88 81 LEU A CA 1
ATOM 645 C C . LEU A 1 81 ? -2.739 2.805 7.643 1.00 93.88 81 LEU A C 1
ATOM 647 O O . LEU A 1 81 ? -3.143 2.949 8.790 1.00 93.88 81 LEU A O 1
ATOM 651 N N . ALA A 1 82 ? -1.792 3.589 7.117 1.00 93.88 82 ALA A N 1
ATOM 652 C CA . ALA A 1 82 ? -1.198 4.700 7.861 1.00 93.88 82 ALA A CA 1
ATOM 653 C C . ALA A 1 82 ? -2.251 5.726 8.314 1.00 93.88 82 ALA A C 1
ATOM 655 O O . ALA A 1 82 ? -2.178 6.208 9.439 1.00 93.88 82 ALA A O 1
ATOM 656 N N . GLY A 1 83 ? -3.267 5.992 7.486 1.00 92.12 83 GLY A N 1
ATOM 657 C CA . GLY A 1 83 ? -4.383 6.873 7.841 1.00 92.12 83 GLY A CA 1
ATOM 658 C C . GLY A 1 83 ? -5.357 6.301 8.882 1.00 92.12 83 GLY A C 1
ATOM 659 O O . GLY A 1 83 ? -6.220 7.029 9.359 1.00 92.12 83 GLY A O 1
ATOM 660 N N . TYR A 1 84 ? -5.257 5.013 9.228 1.00 92.50 84 TYR A N 1
ATOM 661 C CA . TYR A 1 84 ? -6.063 4.393 10.289 1.00 92.50 84 TYR A CA 1
ATOM 662 C C . TYR A 1 84 ? -5.318 4.281 11.626 1.00 92.50 84 TYR A C 1
ATOM 664 O O . TYR A 1 84 ? -5.928 3.893 12.618 1.00 92.50 84 TYR A O 1
ATOM 672 N N . LEU A 1 85 ? -4.019 4.597 11.674 1.00 89.62 85 LEU A N 1
ATOM 673 C CA . LEU A 1 85 ? -3.164 4.426 12.859 1.00 89.62 85 LEU A CA 1
ATOM 674 C C . LEU A 1 85 ? -3.056 5.698 13.722 1.00 89.62 85 LEU A C 1
ATOM 676 O O . LEU A 1 85 ? -1.980 6.002 14.229 1.00 89.62 85 LEU A O 1
ATOM 680 N N . HIS A 1 86 ? -4.146 6.455 13.845 1.00 77.94 86 HIS A N 1
ATOM 681 C CA . HIS A 1 86 ? -4.175 7.704 14.615 1.00 77.94 86 HIS A CA 1
ATOM 682 C C . HIS A 1 86 ? -4.238 7.456 16.126 1.00 77.94 86 HIS A C 1
ATOM 684 O O . HIS A 1 86 ? -4.927 6.493 16.536 1.00 77.94 86 HIS A O 1
#

pLDDT: mean 84.38, std 15.58, range [41.16, 98.12]

Sequence (86 aa):
MMTGPCVQAPAAETNAWRIPGDTPRLPQNEVHVWRIDLTAQEERRLQALLTPQERARAARFRVANALRQFVVTRATLRLLLAGYLH